Protein AF-A0A7S3XB29-F1 (afdb_monomer)

InterPro domains:
  IPR009080 Aminoacyl-tRNA synthetase, class Ia, anticodon-binding [SSF47323] (55-102)

Solvent-accessible surface area (backbone atoms only — not comparable to full-atom values): 7485 Å² total; per-residue (Å²): 138,87,83,85,81,86,81,81,91,77,79,90,77,78,78,82,73,76,71,83,73,76,70,73,77,79,66,75,81,66,78,77,70,69,93,61,50,79,57,42,70,36,90,88,53,88,50,61,42,56,66,72,46,52,73,68,55,50,52,49,51,54,49,44,45,28,51,27,43,46,23,54,75,70,69,34,57,70,58,26,50,53,38,49,50,52,35,46,72,75,24,32,50,76,40,79,89,78,38,20,33,42,57,49,71,73,80,70,76,76,76,74,80,91,80,132

pLDDT: mean 70.85, std 17.17, range [41.72, 92.81]

Secondary structure (DSSP, 8-state):
-------------------S--------------SS--PEEPTT--SHHHHHS-HHHHHHHHHHHHHHHHHHHTT-HHHHHHHHHHHHHTTEEEETTTTEEEE-------------

Sequence (116 aa):
TAAGVIVDDTAKTYRLVPPPSAAPPARPREPSLPTEHGYTRAEEDDGEAWRAFSADQQATIERLLLERTIAKRTRQFDLADSLRAQLGEAGVIVDDKARAFRVIVKRSVNKEDPSR

Foldseek 3Di:
DDDDDDDDPDDPPDDPPDDPDPDDDPDPPPPPQDPFLQAAADPPAPCPLVVVDDPVLNVVLRVLSSVLSSCVVVVVVVSNVVSQVVCVVSQKHQDPVNSYIYGGPPPPPPPPPPDD

Organism: NCBI:txid141414

Mean predicted aligned error: 15.02 Å

Radius of gyration: 30.12 Å; Cα contacts (8 Å, |Δi|>4): 81; chains: 1; bounding box: 30×79×98 Å

Structure (mmCIF, N/CA/C/O backbone):
data_AF-A0A7S3XB29-F1
#
_entry.id   AF-A0A7S3XB29-F1
#
loop_
_atom_site.group_PDB
_atom_site.id
_atom_site.type_symbol
_atom_site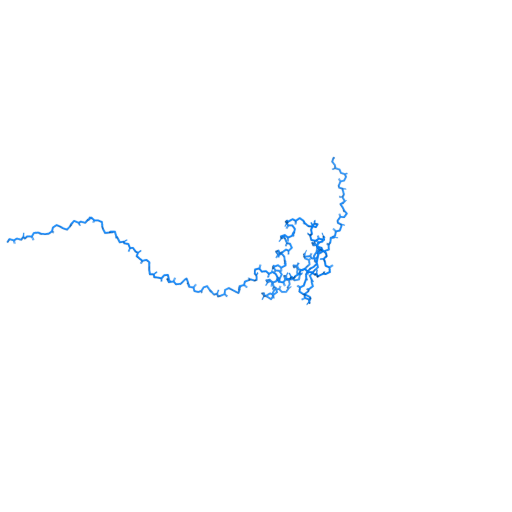.label_atom_id
_atom_site.label_alt_id
_atom_site.label_comp_id
_atom_site.label_asym_id
_atom_site.label_entity_id
_atom_site.label_seq_id
_atom_site.pdbx_PDB_ins_code
_atom_site.Cartn_x
_atom_site.Cartn_y
_atom_site.Cartn_z
_atom_site.occupancy
_atom_site.B_iso_or_equiv
_atom_site.auth_seq_id
_atom_site.auth_comp_id
_atom_site.auth_asym_id
_atom_site.auth_atom_id
_atom_site.pdbx_PDB_model_num
ATOM 1 N N . THR A 1 1 ? 1.971 66.454 64.526 1.00 41.72 1 THR A N 1
ATOM 2 C CA . THR A 1 1 ? 3.117 66.407 63.597 1.00 41.72 1 THR A CA 1
ATOM 3 C C . THR A 1 1 ? 2.976 65.166 62.743 1.00 41.72 1 THR A C 1
ATOM 5 O O . THR A 1 1 ? 3.308 64.088 63.209 1.00 41.72 1 THR A O 1
ATOM 8 N N . ALA A 1 2 ? 2.345 65.276 61.572 1.00 42.19 2 ALA A N 1
ATOM 9 C CA . ALA A 1 2 ? 2.099 64.132 60.692 1.00 42.19 2 ALA A CA 1
ATOM 10 C C . ALA A 1 2 ? 3.236 64.044 59.664 1.00 42.19 2 ALA A C 1
ATOM 12 O O . ALA A 1 2 ? 3.391 64.942 58.839 1.00 42.19 2 ALA A O 1
ATOM 13 N N . ALA A 1 3 ? 4.061 63.002 59.778 1.00 41.75 3 ALA A N 1
ATOM 14 C CA . ALA A 1 3 ? 5.106 62.666 58.820 1.00 41.75 3 ALA A CA 1
ATOM 15 C C . ALA A 1 3 ? 4.480 61.878 57.661 1.00 41.75 3 ALA A C 1
ATOM 17 O O . ALA A 1 3 ? 3.743 60.919 57.885 1.00 41.75 3 ALA A O 1
ATOM 18 N N . GLY A 1 4 ? 4.731 62.339 56.437 1.00 48.25 4 GLY A N 1
ATOM 19 C CA . GLY A 1 4 ? 4.204 61.744 55.216 1.00 48.25 4 GLY A CA 1
ATOM 20 C C . GLY A 1 4 ? 4.920 60.463 54.799 1.00 48.25 4 GLY A C 1
ATOM 21 O O . GLY A 1 4 ? 5.998 60.145 55.292 1.00 48.25 4 GLY A O 1
ATOM 22 N N . VAL A 1 5 ? 4.334 59.782 53.818 1.00 44.78 5 VAL A N 1
ATOM 23 C CA . VAL A 1 5 ? 5.042 58.888 52.901 1.00 44.78 5 VAL A CA 1
ATOM 24 C C . VAL A 1 5 ? 4.432 59.110 51.520 1.00 44.78 5 VAL A C 1
ATOM 26 O O . VAL A 1 5 ? 3.251 58.849 51.304 1.00 44.78 5 VAL A O 1
ATOM 29 N N . ILE A 1 6 ? 5.241 59.633 50.602 1.00 54.75 6 ILE A N 1
ATOM 30 C CA . ILE A 1 6 ? 4.970 59.623 49.165 1.00 54.75 6 ILE A CA 1
ATOM 31 C C . ILE A 1 6 ? 5.508 58.277 48.674 1.00 54.75 6 ILE A C 1
ATOM 33 O O . ILE A 1 6 ? 6.698 58.010 48.829 1.00 54.75 6 ILE A O 1
ATOM 37 N N . VAL A 1 7 ? 4.636 57.407 48.161 1.00 51.72 7 VAL A N 1
ATOM 38 C CA . VAL A 1 7 ? 5.050 56.143 47.536 1.00 51.72 7 VAL A CA 1
ATOM 39 C C . VAL A 1 7 ? 5.179 56.386 46.039 1.00 51.72 7 VAL A C 1
ATOM 41 O O . VAL A 1 7 ? 4.194 56.670 45.364 1.00 51.72 7 VAL A O 1
ATOM 44 N N . ASP A 1 8 ? 6.415 56.306 45.563 1.00 46.12 8 ASP A N 1
ATOM 45 C CA . ASP A 1 8 ? 6.804 56.381 44.160 1.00 46.12 8 ASP A CA 1
ATOM 46 C C . ASP A 1 8 ? 6.312 55.123 43.415 1.00 46.12 8 ASP A C 1
ATOM 48 O O . ASP A 1 8 ? 6.732 54.002 43.713 1.00 46.12 8 ASP A O 1
ATOM 52 N N . ASP A 1 9 ? 5.366 55.297 42.486 1.00 55.62 9 ASP A N 1
ATOM 53 C CA . ASP A 1 9 ? 4.886 54.247 41.580 1.00 55.62 9 ASP A CA 1
ATOM 54 C C . ASP A 1 9 ? 5.813 54.180 40.363 1.00 55.62 9 ASP A C 1
ATOM 56 O O . ASP A 1 9 ? 5.489 54.667 39.283 1.00 55.62 9 ASP A O 1
ATOM 60 N N . THR A 1 10 ? 6.999 53.594 40.535 1.00 55.22 10 THR A N 1
ATOM 61 C CA . THR A 1 10 ? 7.887 53.325 39.401 1.00 55.22 10 THR A CA 1
ATOM 62 C C . THR A 1 10 ? 8.192 51.832 39.308 1.00 55.22 10 THR A C 1
ATOM 64 O O . THR A 1 10 ? 8.937 51.257 40.095 1.00 55.22 10 THR A O 1
ATOM 67 N N . ALA A 1 11 ? 7.587 51.219 38.285 1.00 51.28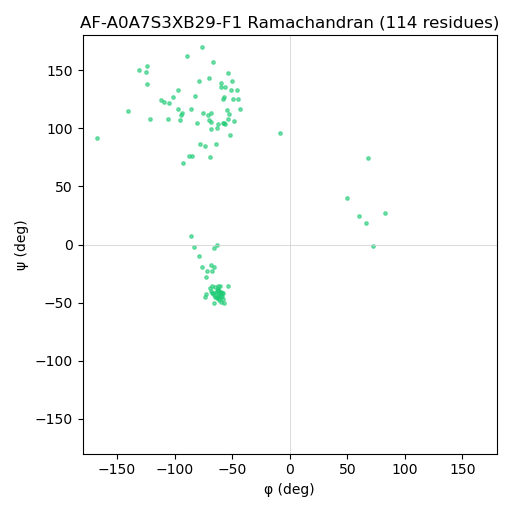 11 ALA A N 1
ATOM 68 C CA . ALA A 1 11 ? 7.867 49.896 37.726 1.00 51.28 11 ALA A CA 1
ATOM 69 C C . ALA A 1 11 ? 7.535 48.665 38.596 1.00 51.28 11 ALA A C 1
ATOM 71 O O . ALA A 1 11 ? 8.408 47.897 39.010 1.00 51.28 11 ALA A O 1
ATOM 72 N N . LYS A 1 12 ? 6.239 48.345 38.708 1.00 44.12 12 LYS A N 1
ATOM 73 C CA . LYS A 1 12 ? 5.781 46.969 38.980 1.00 44.12 12 LYS A CA 1
ATOM 74 C C . LYS A 1 12 ? 6.035 46.068 37.767 1.00 44.12 12 LYS A C 1
ATOM 76 O O . LYS A 1 12 ? 5.118 45.707 37.031 1.00 44.12 12 LYS A O 1
ATOM 81 N N . THR A 1 13 ? 7.290 45.688 37.552 1.00 46.75 13 THR A N 1
ATOM 82 C CA . THR A 1 13 ? 7.632 44.657 36.566 1.00 46.75 13 THR A CA 1
ATOM 83 C C . THR A 1 13 ? 7.319 43.295 37.176 1.00 46.75 13 THR A C 1
ATOM 85 O O . THR A 1 13 ? 8.163 42.661 37.805 1.00 46.75 13 THR A O 1
ATOM 88 N N . TYR A 1 14 ? 6.074 42.844 37.036 1.00 46.91 14 TYR A N 1
ATOM 89 C CA . TYR A 1 14 ? 5.713 41.470 37.363 1.00 46.91 14 TYR A CA 1
ATOM 90 C C . TYR A 1 14 ? 6.322 40.539 36.314 1.00 46.91 14 TYR A C 1
ATOM 92 O O . TYR A 1 14 ? 5.900 40.518 35.159 1.00 46.91 14 TYR A O 1
ATOM 100 N N . ARG A 1 15 ? 7.308 39.731 36.711 1.00 56.50 15 ARG A N 1
ATOM 101 C CA . ARG A 1 15 ? 7.704 38.560 35.929 1.00 56.50 15 ARG A CA 1
ATOM 102 C C . ARG A 1 15 ? 6.721 37.440 36.248 1.00 56.50 15 ARG A C 1
ATOM 104 O O . ARG A 1 15 ? 6.801 36.830 37.310 1.00 56.50 15 ARG A O 1
ATOM 111 N N . LEU A 1 16 ? 5.799 37.169 35.329 1.00 46.84 16 LEU A N 1
ATOM 112 C CA . LEU A 1 16 ? 5.019 35.934 35.343 1.00 46.84 16 LEU A CA 1
ATOM 113 C C . LEU A 1 16 ? 5.995 34.764 35.174 1.00 46.84 16 LEU A C 1
ATOM 115 O O . LEU A 1 16 ? 6.519 34.531 34.087 1.00 46.84 16 LEU A O 1
ATOM 119 N N . VAL A 1 17 ? 6.280 34.055 36.264 1.00 50.38 17 VAL A N 1
ATOM 120 C CA . VAL A 1 17 ? 6.864 32.716 36.187 1.00 50.38 17 VAL A CA 1
ATOM 121 C C . VAL A 1 17 ? 5.708 31.803 35.776 1.00 50.38 17 VAL A C 1
ATOM 123 O O . VAL A 1 17 ? 4.744 31.704 36.540 1.00 50.38 17 VAL A O 1
ATOM 126 N N . PRO A 1 18 ? 5.715 31.196 34.575 1.00 48.41 18 PRO A N 1
ATOM 127 C CA . PRO A 1 18 ? 4.664 30.256 34.220 1.00 48.41 18 PRO A CA 1
ATOM 128 C C . PRO A 1 18 ? 4.689 29.101 35.235 1.00 48.41 18 PRO A C 1
ATOM 130 O O . PRO A 1 18 ? 5.782 28.657 35.605 1.00 48.41 18 PRO A O 1
ATOM 133 N N . PRO A 1 19 ? 3.530 28.604 35.708 1.00 49.22 19 PRO A N 1
ATOM 134 C CA . PRO A 1 19 ? 3.510 27.357 36.466 1.00 49.22 19 PRO A CA 1
ATOM 135 C C . PRO A 1 19 ? 4.216 26.272 35.635 1.00 49.22 19 PRO A C 1
ATOM 137 O O . PRO A 1 19 ? 4.158 26.347 34.401 1.00 49.22 19 PRO A O 1
ATOM 140 N N . PRO A 1 20 ? 4.901 25.289 36.256 1.00 47.50 20 PRO A N 1
ATOM 141 C CA . PRO A 1 20 ? 5.507 24.195 35.510 1.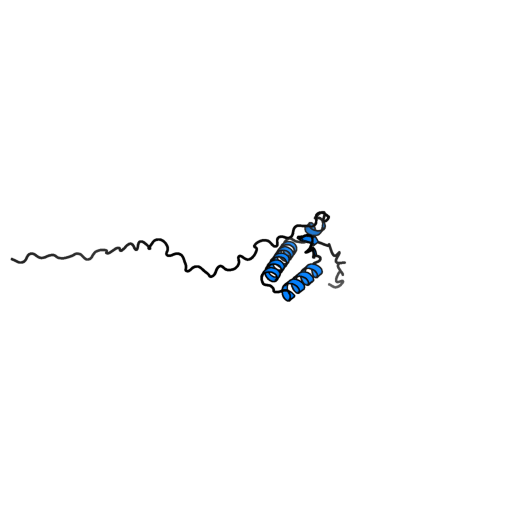00 47.50 20 PRO A CA 1
ATOM 142 C C . PRO A 1 20 ? 4.417 23.586 34.638 1.00 47.50 20 PRO A C 1
ATOM 144 O O . PRO A 1 20 ? 3.427 23.086 35.164 1.00 47.50 20 PRO A O 1
ATOM 147 N N . SER A 1 21 ? 4.597 23.773 33.328 1.00 49.06 21 SER A N 1
ATOM 148 C CA . SER A 1 21 ? 3.754 23.344 32.220 1.00 49.06 21 SER A CA 1
ATOM 149 C C . SER A 1 21 ? 2.631 22.420 32.681 1.00 49.06 21 SER A C 1
ATOM 151 O O . SER A 1 21 ? 2.848 21.221 32.867 1.00 49.06 21 SER A O 1
ATOM 153 N N . ALA A 1 22 ? 1.441 22.986 32.917 1.00 48.50 22 ALA A N 1
ATOM 154 C CA . ALA A 1 22 ? 0.237 22.177 32.965 1.00 48.50 22 ALA A CA 1
ATOM 155 C C . ALA A 1 22 ? 0.238 21.409 31.645 1.00 48.50 22 ALA A C 1
ATOM 157 O O . ALA A 1 22 ? 0.128 22.018 30.578 1.00 48.50 22 ALA A O 1
ATOM 158 N N . ALA A 1 23 ? 0.511 20.105 31.728 1.00 48.16 23 ALA A N 1
ATOM 159 C CA . ALA A 1 23 ? 0.576 19.240 30.571 1.00 48.16 23 ALA A CA 1
ATOM 160 C C . ALA A 1 23 ? -0.649 19.544 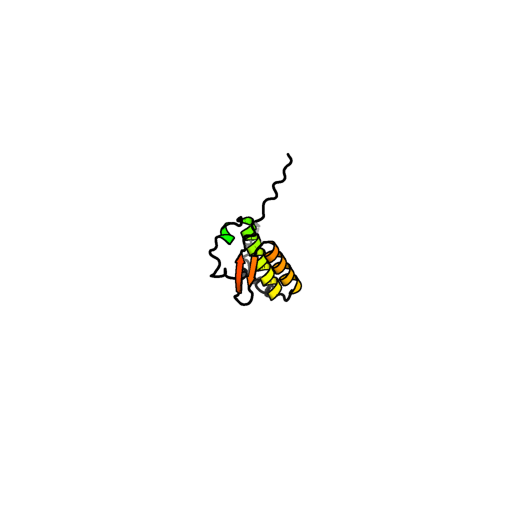29.696 1.00 48.16 23 ALA A C 1
ATOM 162 O O . ALA A 1 23 ? -1.751 19.676 30.245 1.00 48.16 23 ALA A O 1
ATOM 163 N N . PRO A 1 24 ? -0.484 19.715 28.370 1.00 53.66 24 PRO A N 1
ATOM 164 C CA . PRO A 1 24 ? -1.631 19.918 27.495 1.00 53.66 24 PRO A CA 1
ATOM 165 C C . PRO A 1 24 ? -2.650 18.813 27.798 1.00 53.66 24 PRO A C 1
ATOM 167 O O . PRO A 1 24 ? -2.214 17.685 28.069 1.00 53.66 24 PRO A O 1
ATOM 170 N N . PRO A 1 25 ? -3.968 19.105 27.808 1.00 53.47 25 PRO A N 1
ATOM 171 C CA . PRO A 1 25 ? -4.968 18.081 28.081 1.00 53.47 25 PRO A CA 1
ATOM 172 C C . PRO A 1 25 ? -4.630 16.900 27.188 1.00 53.47 25 PRO A C 1
ATOM 174 O O . PRO A 1 25 ? -4.401 17.102 25.992 1.00 53.47 25 PRO A O 1
ATOM 177 N N . ALA A 1 26 ? -4.462 15.721 27.796 1.00 49.69 26 ALA A N 1
ATOM 178 C CA . ALA A 1 26 ? -4.067 14.520 27.085 1.00 49.69 26 ALA A CA 1
ATOM 179 C C . ALA A 1 26 ? -4.967 14.420 25.857 1.00 49.69 26 ALA A C 1
ATOM 181 O O . ALA A 1 26 ? -6.165 14.162 25.989 1.00 49.69 26 ALA A O 1
ATOM 182 N N . ARG A 1 27 ? -4.407 14.711 24.673 1.00 51.25 27 ARG A N 1
ATOM 183 C CA . ARG A 1 27 ? -5.115 14.471 23.420 1.00 51.25 27 ARG A CA 1
ATOM 184 C C . ARG A 1 27 ? -5.572 13.019 23.534 1.00 51.25 27 ARG A C 1
ATOM 186 O O . ARG A 1 27 ? -4.752 12.205 23.992 1.00 51.25 27 ARG A O 1
ATOM 193 N N . PRO A 1 28 ? -6.845 12.681 23.237 1.00 55.12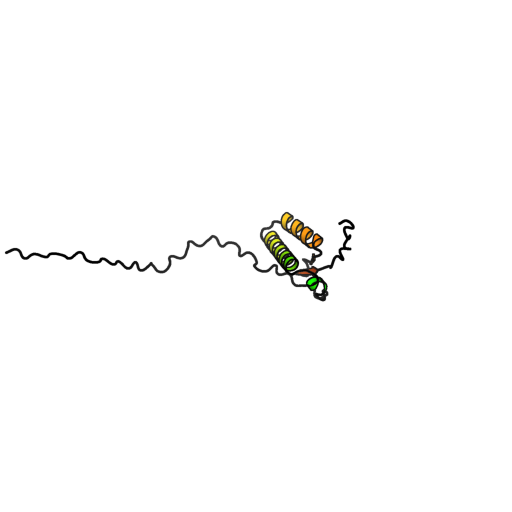 28 PRO A N 1
ATOM 194 C CA . PRO A 1 28 ? -7.228 11.275 23.162 1.00 55.12 28 PRO A CA 1
ATOM 195 C C . PRO A 1 28 ? -6.122 10.598 22.367 1.00 55.12 28 PRO A C 1
ATOM 197 O O . PRO A 1 28 ? -5.741 11.164 21.347 1.00 55.12 28 PRO A O 1
ATOM 200 N N . ARG A 1 29 ? -5.498 9.540 22.913 1.00 51.72 29 ARG A N 1
ATOM 201 C CA . ARG A 1 29 ? -4.337 8.888 22.292 1.00 51.72 29 ARG A CA 1
ATOM 202 C C . ARG A 1 29 ? -4.729 8.568 20.856 1.00 51.72 29 ARG A C 1
ATOM 204 O O . ARG A 1 29 ? -5.391 7.560 20.623 1.00 51.72 29 ARG A O 1
ATOM 211 N N . GLU A 1 30 ? -4.393 9.460 19.926 1.00 48.19 30 GLU A N 1
ATOM 212 C CA . GLU A 1 30 ? -4.629 9.238 18.516 1.00 48.19 30 GLU A CA 1
ATOM 213 C C . GLU A 1 30 ? -3.861 7.954 18.236 1.00 48.19 30 GLU A C 1
ATOM 215 O O . GLU A 1 30 ? -2.697 7.852 18.652 1.00 48.19 30 GLU A O 1
ATOM 220 N N . PRO A 1 31 ? -4.511 6.916 17.684 1.00 54.72 31 PRO A N 1
ATOM 221 C CA . PRO A 1 31 ? -3.804 5.690 17.375 1.00 54.72 31 PRO A CA 1
ATOM 222 C C . PRO A 1 31 ? -2.636 6.108 16.493 1.00 54.72 31 PRO A C 1
ATOM 224 O O . PRO A 1 31 ? -2.861 6.676 15.427 1.00 54.72 31 PRO A O 1
ATOM 227 N N . SER A 1 32 ? -1.408 5.922 16.981 1.00 56.62 32 SER A N 1
ATOM 228 C CA . SER A 1 32 ? -0.214 6.378 16.284 1.00 56.62 32 SER A CA 1
ATOM 229 C C . SER A 1 32 ? -0.215 5.727 14.911 1.00 56.62 32 SER A C 1
ATOM 231 O O . SER A 1 32 ? -0.013 4.513 14.764 1.00 56.62 32 SER A O 1
ATOM 233 N N . LEU A 1 33 ? -0.559 6.532 13.902 1.00 56.12 33 LEU A N 1
ATOM 234 C CA . LEU A 1 33 ? -0.573 6.071 12.531 1.00 56.12 33 LEU A CA 1
ATOM 235 C C . LEU A 1 33 ? 0.834 5.542 12.241 1.00 56.12 33 LEU A C 1
ATOM 237 O O . LEU A 1 33 ? 1.817 6.135 12.691 1.00 56.12 33 LEU A O 1
ATOM 241 N N . PRO A 1 34 ? 0.947 4.378 11.589 1.00 61.78 34 PRO A N 1
ATOM 242 C CA . PRO A 1 34 ? 2.250 3.866 11.216 1.00 61.78 34 PRO A CA 1
ATOM 243 C C . PRO A 1 34 ? 2.942 4.922 10.350 1.00 61.78 34 PRO A C 1
ATOM 245 O O . PRO A 1 34 ? 2.347 5.385 9.385 1.00 61.78 34 PRO A O 1
ATOM 248 N N . THR A 1 35 ? 4.161 5.316 10.722 1.00 64.94 35 THR A N 1
ATOM 249 C CA . THR A 1 35 ? 5.026 6.185 9.903 1.00 64.94 35 THR A CA 1
ATOM 250 C C . THR A 1 35 ? 5.649 5.406 8.744 1.00 64.94 35 THR A C 1
ATOM 252 O O . THR A 1 35 ? 6.055 5.990 7.748 1.00 64.94 35 THR A O 1
ATOM 255 N N . GLU A 1 36 ? 5.679 4.077 8.857 1.00 72.25 36 GLU A N 1
ATOM 256 C CA . GLU A 1 36 ? 6.228 3.166 7.861 1.00 72.25 36 GLU A CA 1
ATOM 257 C C . GLU A 1 36 ? 5.174 2.140 7.445 1.00 72.25 36 GLU A C 1
ATOM 259 O O . GLU A 1 36 ? 4.454 1.585 8.281 1.00 72.25 36 GLU A O 1
ATOM 264 N N . HIS A 1 37 ? 5.096 1.846 6.148 1.00 76.69 37 HIS A N 1
ATOM 265 C CA . HIS A 1 37 ? 4.140 0.876 5.608 1.00 76.69 37 HIS A CA 1
ATOM 266 C C . HIS A 1 37 ? 4.459 -0.569 6.028 1.00 76.69 37 HIS A C 1
ATOM 268 O O . HIS A 1 37 ? 3.593 -1.440 5.968 1.00 76.69 37 HIS A O 1
ATOM 274 N N . GLY A 1 38 ? 5.687 -0.835 6.491 1.00 77.75 38 GLY A N 1
ATOM 275 C CA . GLY A 1 38 ? 6.089 -2.132 7.043 1.00 77.75 38 GLY A CA 1
ATOM 276 C C . GLY A 1 38 ? 6.105 -3.272 6.021 1.00 77.75 38 GLY A C 1
ATOM 277 O O . GLY A 1 38 ? 6.054 -4.433 6.424 1.00 77.75 38 GLY A O 1
ATOM 278 N N . TYR A 1 39 ? 6.144 -2.933 4.728 1.00 81.75 39 TYR A N 1
ATOM 279 C CA . TYR A 1 39 ? 6.409 -3.880 3.645 1.00 81.75 39 TYR A CA 1
ATOM 280 C C . TYR A 1 39 ? 7.884 -3.800 3.282 1.00 81.75 39 TYR A C 1
ATOM 282 O O . TYR A 1 39 ? 8.409 -2.704 3.100 1.00 81.75 39 TYR A O 1
ATOM 290 N N . THR A 1 40 ? 8.538 -4.943 3.150 1.00 82.88 40 THR A N 1
ATOM 291 C CA . THR A 1 40 ? 9.896 -5.019 2.607 1.00 82.88 40 THR A CA 1
ATOM 292 C C . THR A 1 40 ? 9.843 -5.183 1.091 1.00 82.88 40 THR A C 1
ATOM 294 O O . THR A 1 40 ? 8.806 -5.537 0.531 1.00 82.88 40 THR A O 1
ATOM 297 N N . ARG A 1 41 ? 10.944 -4.921 0.385 1.00 78.31 41 ARG A N 1
ATOM 298 C CA . ARG A 1 41 ? 11.027 -5.353 -1.017 1.00 78.31 41 ARG A CA 1
ATOM 299 C C . ARG A 1 41 ? 11.131 -6.871 -1.066 1.00 78.31 41 ARG A C 1
ATOM 301 O O . ARG A 1 41 ? 11.750 -7.463 -0.183 1.00 78.31 41 ARG A O 1
ATOM 308 N N . ALA A 1 42 ? 10.494 -7.489 -2.055 1.00 78.56 42 ALA A N 1
ATOM 309 C CA . ALA A 1 42 ? 10.648 -8.921 -2.281 1.00 78.56 42 ALA A CA 1
ATOM 310 C C . ALA A 1 42 ? 12.127 -9.239 -2.559 1.00 78.56 42 ALA A C 1
ATOM 312 O O . ALA A 1 42 ? 12.763 -8.529 -3.330 1.00 78.56 42 ALA A O 1
ATOM 313 N N . GLU A 1 43 ? 12.668 -10.293 -1.945 1.00 67.50 43 GLU A N 1
ATOM 314 C CA . GLU A 1 43 ? 14.088 -10.660 -2.102 1.00 67.50 43 GLU A CA 1
ATOM 315 C C . GLU A 1 43 ? 14.438 -11.106 -3.530 1.00 67.50 43 GLU A C 1
ATOM 317 O O . GLU A 1 43 ? 15.596 -11.074 -3.928 1.00 67.50 43 GLU A O 1
ATOM 322 N N . GLU A 1 44 ? 13.423 -11.483 -4.309 1.00 65.25 44 GLU A N 1
ATOM 323 C CA . GLU A 1 44 ? 13.522 -11.838 -5.728 1.00 65.25 44 GLU A CA 1
ATOM 324 C C . GLU A 1 44 ? 13.503 -10.609 -6.662 1.00 65.25 44 GLU A C 1
ATOM 326 O O . GLU A 1 44 ? 13.562 -10.761 -7.879 1.00 65.25 44 GLU A O 1
ATOM 331 N N . ASP A 1 45 ? 13.355 -9.395 -6.121 1.00 68.06 45 ASP A N 1
ATOM 332 C CA . ASP A 1 45 ? 13.399 -8.144 -6.881 1.00 68.06 45 ASP A CA 1
ATOM 333 C C . ASP A 1 45 ? 14.825 -7.575 -6.821 1.00 68.06 45 ASP A C 1
ATOM 335 O O . ASP A 1 45 ? 15.249 -7.029 -5.802 1.00 68.06 45 ASP A O 1
ATOM 339 N N . ASP A 1 46 ? 15.567 -7.656 -7.930 1.00 60.69 46 ASP A N 1
ATOM 340 C CA . ASP A 1 46 ? 16.929 -7.104 -8.050 1.00 60.69 46 ASP A CA 1
ATOM 341 C C . ASP A 1 46 ? 16.989 -5.562 -7.908 1.00 60.69 46 ASP A C 1
ATOM 343 O O . ASP A 1 46 ? 18.052 -4.942 -8.009 1.00 60.69 46 ASP A O 1
ATOM 347 N N . GLY A 1 47 ? 15.849 -4.889 -7.707 1.00 66.19 47 GLY A N 1
ATOM 348 C CA . GLY A 1 47 ? 15.755 -3.441 -7.535 1.00 66.19 47 GLY A CA 1
ATOM 349 C C . GLY A 1 47 ? 15.989 -2.641 -8.817 1.00 66.19 47 GLY A C 1
ATOM 350 O O . GLY A 1 47 ? 15.890 -1.411 -8.790 1.00 66.19 47 GLY A O 1
ATOM 351 N N . GLU A 1 48 ? 16.272 -3.302 -9.941 1.00 71.50 48 GLU A N 1
ATOM 352 C CA . GLU A 1 48 ? 16.374 -2.671 -11.260 1.00 71.50 48 GLU A CA 1
ATOM 353 C C . GLU A 1 48 ? 15.046 -2.013 -11.636 1.00 71.50 48 GLU A C 1
ATOM 355 O O . GLU A 1 48 ? 15.010 -0.860 -12.072 1.00 71.50 48 GLU A O 1
ATOM 360 N N . ALA A 1 49 ? 13.943 -2.705 -11.341 1.00 77.38 49 ALA A N 1
ATOM 361 C CA . ALA A 1 49 ? 12.617 -2.181 -11.575 1.00 77.38 49 ALA A CA 1
ATOM 362 C C . ALA A 1 49 ? 12.345 -0.928 -10.749 1.00 77.38 49 ALA A C 1
ATOM 364 O O . ALA A 1 49 ? 11.908 0.072 -11.302 1.00 77.38 49 ALA A O 1
ATOM 365 N N . TRP A 1 50 ? 12.677 -0.941 -9.456 1.00 79.25 50 TRP A N 1
ATOM 366 C CA . TRP A 1 50 ? 12.544 0.231 -8.591 1.00 79.25 50 TRP A CA 1
ATOM 367 C C . TRP A 1 50 ? 13.352 1.435 -9.094 1.00 79.25 50 TRP A C 1
ATOM 369 O O . TRP A 1 50 ? 12.864 2.565 -9.078 1.00 79.25 50 TRP A O 1
ATOM 379 N N . ARG A 1 51 ? 14.584 1.203 -9.562 1.00 79.44 51 ARG A N 1
ATOM 380 C CA . ARG A 1 51 ? 15.468 2.258 -10.084 1.00 79.44 51 ARG A CA 1
ATOM 381 C C . ARG A 1 51 ? 14.976 2.882 -11.387 1.00 79.44 51 ARG A C 1
ATOM 383 O O . ARG A 1 51 ? 15.357 4.013 -11.672 1.00 79.44 51 ARG A O 1
ATOM 390 N N . ALA A 1 52 ? 14.143 2.177 -12.149 1.00 81.06 52 ALA A N 1
ATOM 391 C CA . ALA A 1 52 ? 13.529 2.717 -13.357 1.00 81.06 52 ALA A CA 1
ATOM 392 C C . ALA A 1 52 ? 12.447 3.772 -13.056 1.00 81.06 52 ALA A C 1
ATOM 394 O O . ALA A 1 52 ? 12.155 4.608 -13.909 1.00 81.06 52 ALA A O 1
ATOM 395 N N . PHE A 1 53 ? 11.860 3.757 -11.854 1.00 79.00 53 PHE A N 1
ATOM 396 C CA . PHE A 1 53 ? 10.889 4.766 -11.435 1.00 79.00 53 PHE A CA 1
ATOM 397 C C . PHE A 1 53 ? 11.597 6.052 -11.016 1.00 79.00 53 PHE A C 1
ATOM 399 O O . PHE A 1 53 ? 12.616 6.031 -10.323 1.00 79.00 53 PHE A O 1
ATOM 406 N N . SER A 1 54 ? 11.011 7.187 -11.387 1.00 84.19 54 SER A N 1
ATOM 407 C CA . SER A 1 54 ? 11.470 8.504 -10.942 1.00 84.19 54 SER A CA 1
ATOM 408 C C . SER A 1 54 ? 11.248 8.687 -9.438 1.00 84.19 54 SER A C 1
ATOM 410 O O . SER A 1 54 ? 10.353 8.068 -8.862 1.00 84.19 54 SER A O 1
ATOM 412 N N . ALA A 1 55 ? 12.005 9.585 -8.799 1.00 82.44 55 ALA A N 1
ATOM 413 C CA . ALA A 1 55 ? 11.887 9.859 -7.360 1.00 82.44 55 ALA A CA 1
ATOM 414 C C . ALA A 1 55 ? 10.452 10.218 -6.919 1.00 82.44 55 ALA A C 1
ATOM 416 O O . ALA A 1 55 ? 10.012 9.809 -5.849 1.00 82.44 55 ALA A O 1
ATOM 417 N N . ASP A 1 56 ? 9.704 10.928 -7.766 1.00 82.00 56 ASP A N 1
ATOM 418 C CA . ASP A 1 56 ? 8.297 11.268 -7.520 1.00 82.00 56 ASP A CA 1
ATOM 419 C C . ASP A 1 56 ? 7.377 10.034 -7.537 1.00 82.00 56 ASP A C 1
ATOM 421 O O . ASP A 1 56 ? 6.535 9.849 -6.657 1.00 82.00 56 ASP A O 1
ATOM 425 N N . GLN A 1 57 ? 7.599 9.121 -8.485 1.00 82.44 57 GLN A N 1
ATOM 426 C CA . GLN A 1 57 ? 6.838 7.877 -8.553 1.00 82.44 57 GLN A CA 1
ATOM 427 C C . GLN A 1 57 ? 7.173 6.963 -7.372 1.00 82.44 57 GLN A C 1
ATOM 429 O O . GLN A 1 57 ? 6.274 6.373 -6.779 1.00 82.44 57 GLN A O 1
ATOM 434 N N . GLN A 1 58 ? 8.451 6.889 -6.992 1.00 85.44 58 GLN A N 1
ATOM 435 C CA . GLN A 1 58 ? 8.892 6.181 -5.792 1.00 85.44 58 GLN A CA 1
ATOM 436 C C . GLN A 1 58 ? 8.188 6.740 -4.547 1.00 85.44 58 GLN A C 1
ATOM 438 O O . GLN A 1 58 ? 7.562 5.984 -3.811 1.00 85.44 58 GLN A O 1
ATOM 443 N N . ALA A 1 59 ? 8.188 8.064 -4.359 1.00 86.19 59 ALA A N 1
ATOM 444 C CA . ALA A 1 59 ? 7.489 8.713 -3.249 1.00 86.19 59 ALA A CA 1
ATOM 445 C C . ALA A 1 59 ? 5.971 8.454 -3.266 1.00 86.19 59 ALA A C 1
ATOM 447 O O . ALA A 1 59 ? 5.355 8.286 -2.212 1.00 86.19 59 ALA A O 1
ATOM 448 N N . THR A 1 60 ? 5.367 8.389 -4.453 1.00 87.56 60 THR A N 1
ATOM 449 C CA . THR A 1 60 ? 3.949 8.051 -4.625 1.00 87.56 60 THR A CA 1
ATOM 450 C C . THR A 1 60 ? 3.660 6.615 -4.185 1.00 87.56 60 THR A C 1
ATOM 452 O O . THR A 1 60 ? 2.713 6.387 -3.435 1.00 87.56 60 THR A O 1
ATOM 455 N N . ILE A 1 61 ? 4.492 5.649 -4.583 1.00 88.25 61 ILE A N 1
ATOM 456 C CA . ILE A 1 61 ? 4.353 4.238 -4.187 1.00 88.25 61 ILE A CA 1
ATOM 457 C C . ILE A 1 61 ? 4.463 4.088 -2.666 1.00 88.25 61 ILE A C 1
ATOM 459 O O . ILE A 1 61 ? 3.618 3.437 -2.050 1.00 88.25 61 ILE A O 1
ATOM 463 N N . GLU A 1 62 ? 5.457 4.733 -2.054 1.00 86.94 62 GLU A N 1
ATOM 464 C CA . GLU A 1 62 ? 5.662 4.735 -0.600 1.00 86.94 62 GLU A CA 1
ATOM 465 C C . GLU A 1 62 ? 4.435 5.295 0.138 1.00 86.94 62 GLU A C 1
ATOM 467 O O . GLU A 1 62 ? 3.951 4.693 1.102 1.00 86.94 62 GLU A O 1
ATOM 472 N N . ARG A 1 63 ? 3.867 6.409 -0.352 1.00 88.38 63 ARG A N 1
ATOM 473 C CA . ARG A 1 63 ? 2.627 6.983 0.198 1.00 88.38 63 ARG A CA 1
ATOM 474 C C . ARG A 1 63 ? 1.445 6.031 0.074 1.00 88.38 63 ARG A C 1
ATOM 476 O O . ARG A 1 63 ? 0.773 5.789 1.071 1.00 88.38 63 ARG A O 1
ATOM 483 N N . LEU A 1 64 ? 1.223 5.438 -1.097 1.00 89.81 64 LEU A N 1
ATOM 484 C CA . LEU A 1 64 ? 0.113 4.507 -1.317 1.00 89.81 64 LEU A CA 1
ATOM 485 C C . LEU A 1 64 ? 0.217 3.260 -0.422 1.00 89.81 64 LEU A C 1
ATOM 487 O O . LEU A 1 64 ? -0.787 2.794 0.125 1.00 89.81 64 LEU A O 1
ATOM 491 N N . LEU A 1 65 ? 1.428 2.729 -0.222 1.00 88.44 65 LEU A N 1
ATOM 492 C CA . LEU A 1 65 ? 1.680 1.623 0.708 1.00 88.44 65 LEU A CA 1
ATOM 493 C C . LEU A 1 65 ? 1.368 2.022 2.159 1.00 88.44 65 LEU A C 1
ATOM 495 O O . LEU A 1 65 ? 0.779 1.235 2.915 1.00 88.44 65 LEU A O 1
ATOM 499 N N . LEU A 1 66 ? 1.730 3.246 2.549 1.00 88.75 66 LEU A N 1
ATOM 500 C CA . LEU A 1 66 ? 1.455 3.788 3.877 1.00 88.75 66 LEU A CA 1
ATOM 501 C C . LEU A 1 66 ? -0.046 3.969 4.108 1.00 88.75 66 LEU A C 1
ATOM 503 O O . LEU A 1 66 ? -0.589 3.453 5.088 1.00 88.75 66 LEU A O 1
ATOM 507 N N . GLU A 1 67 ? -0.728 4.624 3.172 1.00 89.81 67 GLU A N 1
ATOM 508 C CA . GLU A 1 67 ? -2.174 4.839 3.203 1.00 89.81 67 GLU A CA 1
ATOM 509 C C . GLU A 1 67 ? -2.926 3.512 3.267 1.00 89.81 67 GLU A C 1
ATOM 511 O O . GLU A 1 67 ? -3.836 3.358 4.082 1.00 89.81 67 GLU A O 1
ATOM 516 N N . ARG A 1 68 ? -2.491 2.497 2.508 1.00 89.88 68 ARG A N 1
ATOM 517 C CA . ARG A 1 68 ? -3.097 1.159 2.568 1.00 89.88 68 ARG A CA 1
ATOM 518 C C . ARG A 1 68 ? -2.938 0.542 3.955 1.00 89.88 68 ARG A C 1
ATOM 520 O O . ARG A 1 68 ? -3.856 -0.104 4.461 1.00 89.88 68 ARG A O 1
ATOM 527 N N . THR A 1 69 ? -1.786 0.736 4.591 1.00 86.81 69 THR A N 1
ATOM 528 C CA . THR A 1 69 ? -1.514 0.224 5.942 1.00 86.81 69 THR A CA 1
ATOM 529 C C . THR A 1 69 ? -2.401 0.906 6.983 1.00 86.81 69 THR A C 1
ATOM 531 O O . THR A 1 69 ? -2.964 0.238 7.856 1.00 86.81 69 THR A O 1
ATOM 534 N N . ILE A 1 70 ? -2.589 2.220 6.855 1.00 86.62 70 ILE A N 1
ATOM 535 C CA . ILE A 1 70 ? -3.515 3.005 7.676 1.00 86.62 70 ILE A CA 1
ATOM 536 C C . ILE A 1 70 ? -4.960 2.539 7.455 1.00 86.62 70 ILE A C 1
ATOM 538 O O . ILE A 1 70 ? -5.681 2.296 8.425 1.00 86.62 70 ILE A O 1
ATOM 542 N N . ALA A 1 71 ? -5.371 2.338 6.203 1.00 88.19 71 ALA A N 1
ATOM 543 C CA . ALA A 1 71 ? -6.699 1.855 5.837 1.00 88.19 71 ALA A CA 1
ATOM 544 C C . ALA A 1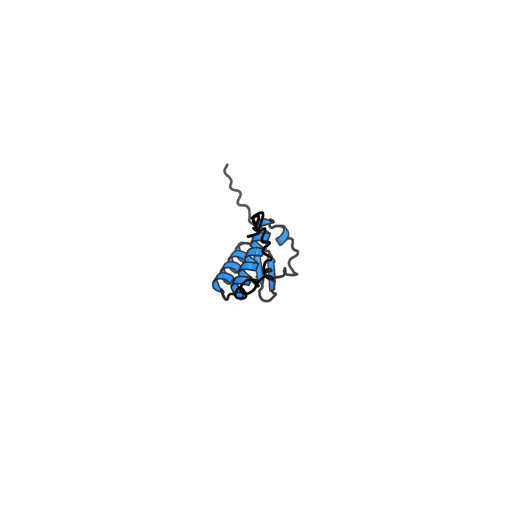 71 ? -6.994 0.490 6.481 1.00 88.19 71 ALA A C 1
ATOM 546 O O . ALA A 1 71 ? -8.010 0.320 7.156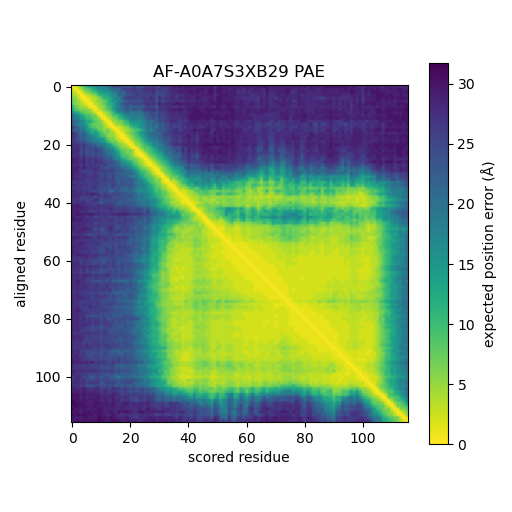 1.00 88.19 71 ALA A O 1
ATOM 547 N N . LYS A 1 72 ? -6.050 -0.460 6.395 1.00 84.62 72 LYS A N 1
ATOM 548 C CA . LYS A 1 72 ? -6.166 -1.767 7.067 1.00 84.62 72 LYS A CA 1
ATOM 549 C C . LYS A 1 72 ? -6.280 -1.629 8.588 1.00 84.62 72 LYS A C 1
ATOM 551 O O . LYS A 1 72 ? -7.109 -2.303 9.195 1.00 84.62 72 LYS A O 1
ATOM 556 N N . ARG A 1 73 ? -5.480 -0.756 9.217 1.00 83.69 73 ARG A N 1
ATOM 557 C CA . ARG A 1 73 ? -5.542 -0.512 10.673 1.00 83.69 73 ARG A CA 1
ATOM 558 C C . ARG A 1 73 ? -6.862 0.113 11.114 1.00 83.69 73 ARG A C 1
ATOM 560 O O . ARG A 1 73 ? -7.372 -0.231 12.175 1.00 83.69 73 ARG A O 1
ATOM 567 N N . THR A 1 74 ? -7.420 0.994 10.293 1.00 87.44 74 THR A N 1
ATOM 568 C CA . THR A 1 74 ? -8.700 1.670 10.545 1.00 87.44 74 THR A CA 1
ATOM 569 C C . THR A 1 74 ? -9.913 0.852 10.092 1.00 87.44 74 THR A C 1
ATOM 571 O O . THR A 1 74 ? -11.034 1.341 10.177 1.00 87.44 74 THR A O 1
ATOM 574 N N . ARG A 1 75 ? -9.713 -0.411 9.669 1.00 89.06 75 ARG A N 1
ATOM 575 C CA . ARG A 1 75 ? -10.755 -1.328 9.160 1.00 89.06 75 ARG A CA 1
ATOM 576 C C . ARG A 1 75 ? -11.488 -0.806 7.914 1.00 89.06 75 ARG A C 1
ATOM 578 O O . ARG A 1 75 ? -12.606 -1.224 7.634 1.00 89.06 75 ARG A O 1
ATOM 585 N N . GLN A 1 76 ? -10.844 0.071 7.149 1.00 89.06 76 GLN A N 1
ATOM 586 C CA . GLN A 1 76 ? -11.328 0.567 5.862 1.00 89.06 76 GLN A CA 1
ATOM 587 C C . GLN A 1 76 ? -10.867 -0.371 4.741 1.00 89.06 76 GLN A C 1
ATOM 589 O O . GLN A 1 76 ? -9.900 -0.093 4.028 1.00 89.06 76 GLN A O 1
ATOM 594 N N . PHE A 1 77 ? -11.520 -1.527 4.625 1.00 87.38 77 PHE A N 1
ATOM 595 C CA . PHE A 1 77 ? -11.112 -2.568 3.678 1.00 87.38 77 PHE A CA 1
ATOM 596 C C . PHE A 1 77 ? -11.348 -2.169 2.217 1.00 87.38 77 PHE A C 1
ATOM 598 O O . PHE A 1 77 ? -10.480 -2.428 1.389 1.00 87.38 77 PHE A O 1
ATOM 605 N N . ASP A 1 78 ? -12.438 -1.461 1.916 1.00 90.62 78 ASP A N 1
ATOM 606 C CA . ASP A 1 78 ? -12.733 -0.942 0.571 1.00 90.62 78 ASP A CA 1
ATOM 607 C C . ASP A 1 78 ? -11.658 0.040 0.082 1.00 90.62 78 ASP A C 1
ATOM 609 O O . ASP A 1 78 ? -11.182 -0.032 -1.054 1.00 90.62 78 ASP A O 1
ATOM 613 N N . LEU A 1 79 ? -11.214 0.930 0.978 1.00 90.00 79 LEU A N 1
ATOM 614 C CA . LEU A 1 79 ? -10.129 1.868 0.698 1.00 90.00 79 LEU A CA 1
ATOM 615 C C . LEU A 1 79 ? -8.807 1.119 0.487 1.00 90.00 79 LEU A C 1
ATOM 617 O O . LEU A 1 79 ? -8.070 1.408 -0.451 1.00 90.00 79 LEU A O 1
ATOM 621 N N . ALA A 1 80 ? -8.515 0.127 1.333 1.00 87.62 80 ALA A N 1
ATOM 622 C CA . ALA A 1 80 ? -7.307 -0.684 1.214 1.00 87.62 80 ALA A CA 1
ATOM 623 C C . ALA A 1 80 ? -7.249 -1.475 -0.106 1.00 87.62 80 ALA A C 1
ATOM 625 O O . ALA A 1 80 ? -6.159 -1.639 -0.663 1.00 87.62 80 ALA A O 1
ATOM 626 N N . ASP A 1 81 ? -8.392 -1.959 -0.599 1.00 90.12 81 ASP A N 1
ATOM 627 C CA . ASP A 1 81 ? -8.485 -2.653 -1.885 1.00 90.12 81 ASP A CA 1
ATOM 628 C C . ASP A 1 81 ? -8.328 -1.680 -3.062 1.00 90.12 81 ASP A C 1
ATOM 630 O O . ASP A 1 81 ? -7.518 -1.918 -3.958 1.00 90.12 81 ASP A O 1
ATOM 634 N N . SER A 1 82 ? -8.961 -0.505 -2.986 1.00 92.81 82 SER A N 1
ATOM 635 C CA . SER A 1 82 ? -8.793 0.565 -3.982 1.00 92.81 82 SER A CA 1
ATOM 636 C C . SER A 1 82 ? -7.338 1.041 -4.085 1.00 92.81 82 SER A C 1
ATOM 638 O O . SER A 1 82 ? -6.817 1.258 -5.178 1.00 92.81 82 SER A O 1
ATOM 640 N N . LEU A 1 83 ? -6.640 1.177 -2.955 1.00 91.88 83 LEU A N 1
ATOM 641 C CA . LEU A 1 83 ? -5.214 1.523 -2.918 1.00 91.88 83 LEU A CA 1
ATOM 642 C C . LEU A 1 83 ? -4.338 0.400 -3.488 1.00 91.88 83 LEU A C 1
ATOM 644 O O . LEU A 1 83 ? -3.355 0.667 -4.174 1.00 91.88 83 LEU A O 1
ATOM 648 N N . ARG A 1 84 ? -4.706 -0.866 -3.257 1.00 89.69 84 ARG A N 1
ATOM 649 C CA . ARG A 1 84 ? -4.028 -2.014 -3.874 1.00 89.69 84 ARG A CA 1
ATOM 650 C C . ARG A 1 84 ? -4.197 -2.016 -5.395 1.00 89.69 84 ARG A C 1
ATOM 652 O O . ARG A 1 84 ? -3.229 -2.304 -6.094 1.00 89.69 84 ARG A O 1
ATOM 659 N N . ALA A 1 85 ? -5.384 -1.688 -5.899 1.00 90.81 85 ALA A N 1
ATOM 660 C CA . ALA A 1 85 ? -5.628 -1.561 -7.332 1.00 90.81 85 ALA A CA 1
ATOM 661 C C . ALA A 1 85 ? -4.779 -0.435 -7.947 1.00 90.81 85 ALA A C 1
ATOM 663 O O . ALA A 1 85 ? -4.106 -0.668 -8.946 1.00 90.81 85 ALA A O 1
ATOM 664 N N . GLN A 1 86 ? -4.713 0.733 -7.297 1.00 90.12 86 GLN A N 1
ATOM 665 C CA . GLN A 1 86 ? -3.863 1.856 -7.724 1.00 90.12 86 GLN A CA 1
ATOM 666 C C . GLN A 1 86 ? -2.371 1.500 -7.745 1.00 90.12 86 GLN A C 1
ATOM 668 O O . GLN A 1 86 ? -1.662 1.841 -8.690 1.00 90.12 86 GLN A O 1
ATOM 673 N N . LEU A 1 87 ? -1.892 0.764 -6.738 1.00 89.62 87 LEU A N 1
ATOM 674 C CA . LEU A 1 87 ? -0.534 0.218 -6.741 1.00 89.62 87 LEU A CA 1
ATOM 675 C C . LEU A 1 87 ? -0.323 -0.714 -7.943 1.00 89.62 87 LEU A C 1
ATOM 677 O O . LEU A 1 87 ? 0.663 -0.571 -8.658 1.00 89.62 87 LEU A O 1
ATOM 681 N N . GLY A 1 88 ? -1.274 -1.608 -8.227 1.00 87.69 88 GLY A N 1
ATOM 682 C CA . GLY A 1 88 ? -1.220 -2.506 -9.385 1.00 87.69 88 GLY A CA 1
ATOM 683 C C . GLY A 1 88 ? -1.213 -1.781 -10.736 1.00 87.69 88 GLY A C 1
ATOM 684 O O . GLY A 1 88 ? -0.478 -2.178 -11.649 1.00 87.69 88 GLY A O 1
ATOM 685 N N . GLU A 1 89 ? -1.981 -0.700 -10.865 1.00 87.31 89 GLU A N 1
ATOM 686 C CA . GLU A 1 89 ? -1.985 0.203 -12.025 1.00 87.31 89 GLU A CA 1
ATOM 687 C C . GLU A 1 89 ? -0.595 0.812 -12.231 1.00 87.31 89 GLU A C 1
ATOM 689 O O . GLU A 1 89 ? -0.016 0.658 -13.311 1.00 87.31 89 GLU A O 1
ATOM 694 N N . ALA A 1 90 ? -0.003 1.348 -11.155 1.00 82.81 90 ALA A N 1
ATOM 695 C CA . ALA A 1 90 ? 1.354 1.898 -11.116 1.00 82.81 90 ALA A CA 1
ATOM 696 C C . ALA A 1 90 ? 2.470 0.854 -11.326 1.00 82.81 90 ALA A C 1
ATOM 698 O O . ALA A 1 90 ? 3.643 1.211 -11.388 1.00 82.81 90 ALA A O 1
ATOM 699 N N . GLY A 1 91 ? 2.126 -0.432 -11.456 1.00 87.75 91 GLY A N 1
ATOM 700 C CA . GLY A 1 91 ? 3.096 -1.506 -11.648 1.00 87.75 91 GLY A CA 1
ATOM 701 C C . GLY A 1 91 ? 3.713 -2.002 -10.343 1.00 87.75 91 GLY A C 1
ATOM 702 O O . GLY A 1 91 ? 4.818 -2.518 -10.346 1.00 87.75 91 GLY A O 1
ATOM 703 N N . VAL A 1 92 ? 3.019 -1.881 -9.219 1.00 88.50 92 VAL A N 1
ATOM 704 C CA . VAL A 1 92 ? 3.459 -2.397 -7.921 1.00 88.50 92 VAL A CA 1
ATOM 705 C C . VAL A 1 92 ? 2.554 -3.538 -7.491 1.00 88.50 92 VAL A C 1
ATOM 707 O O . VAL A 1 92 ? 1.336 -3.402 -7.388 1.00 88.50 92 VAL A O 1
ATOM 710 N N . ILE A 1 93 ? 3.160 -4.685 -7.209 1.00 88.62 93 ILE A N 1
ATOM 711 C CA . ILE A 1 93 ? 2.460 -5.860 -6.702 1.00 88.62 93 ILE A CA 1
ATOM 712 C C . ILE A 1 93 ? 2.780 -5.987 -5.219 1.00 88.62 93 ILE A C 1
ATOM 714 O O . ILE A 1 93 ? 3.940 -6.117 -4.836 1.00 88.62 93 ILE A O 1
ATOM 718 N N . VAL A 1 94 ? 1.738 -5.974 -4.391 1.00 88.38 94 VAL A N 1
ATOM 719 C CA . VAL A 1 94 ? 1.852 -6.170 -2.942 1.00 88.38 94 VAL A CA 1
ATOM 720 C C . VAL A 1 94 ? 1.455 -7.594 -2.582 1.00 88.38 94 VAL A C 1
ATOM 722 O O . VAL A 1 94 ? 0.345 -8.030 -2.905 1.00 88.38 94 VAL A O 1
ATOM 725 N N . ASP A 1 95 ? 2.337 -8.279 -1.862 1.00 86.75 95 ASP A N 1
ATOM 726 C CA . ASP A 1 95 ? 2.088 -9.579 -1.258 1.00 86.75 95 ASP A CA 1
ATOM 727 C C . ASP A 1 95 ? 1.902 -9.435 0.260 1.00 86.75 95 ASP A C 1
ATOM 729 O O . ASP A 1 95 ? 2.829 -9.152 1.022 1.00 86.75 95 ASP A O 1
ATOM 733 N N . ASP A 1 96 ? 0.660 -9.604 0.712 1.00 84.19 96 ASP A N 1
ATOM 734 C CA . ASP A 1 96 ? 0.302 -9.452 2.126 1.00 84.19 96 ASP A CA 1
ATOM 735 C C . ASP A 1 96 ? 0.815 -10.615 2.988 1.00 84.19 96 ASP A C 1
ATOM 737 O O . ASP A 1 96 ? 1.083 -10.420 4.173 1.00 84.19 96 ASP A O 1
ATOM 741 N N . LYS A 1 97 ? 0.974 -11.812 2.400 1.00 82.00 97 LYS A N 1
ATOM 742 C CA . LYS A 1 97 ? 1.445 -13.008 3.114 1.00 82.00 97 LYS A CA 1
ATOM 743 C C . LYS A 1 97 ? 2.935 -12.906 3.409 1.00 82.00 97 LYS A C 1
ATOM 745 O O . LYS A 1 97 ? 3.347 -13.165 4.535 1.00 82.00 97 LYS A O 1
ATOM 750 N N . ALA A 1 98 ? 3.717 -12.495 2.415 1.00 81.56 98 ALA A N 1
ATOM 751 C CA . ALA A 1 98 ? 5.148 -12.253 2.549 1.00 81.56 98 ALA A CA 1
ATOM 752 C C . ALA A 1 98 ? 5.464 -10.904 3.217 1.00 81.56 98 ALA A C 1
ATOM 754 O O . ALA A 1 98 ? 6.615 -10.653 3.556 1.00 81.56 98 ALA A O 1
ATOM 755 N N . ARG A 1 99 ? 4.457 -10.031 3.402 1.00 83.88 99 ARG A N 1
ATOM 756 C CA . ARG A 1 99 ? 4.633 -8.626 3.816 1.00 83.88 99 ARG A CA 1
ATOM 757 C C . ARG A 1 99 ? 5.681 -7.929 2.946 1.00 83.88 99 ARG A C 1
ATOM 759 O O . ARG A 1 99 ? 6.474 -7.129 3.433 1.00 83.88 99 ARG A O 1
ATOM 766 N N . ALA A 1 100 ? 5.642 -8.227 1.652 1.00 86.06 100 ALA A N 1
ATOM 767 C CA . ALA A 1 100 ? 6.590 -7.728 0.678 1.00 86.06 100 ALA A CA 1
ATOM 768 C C . ALA A 1 100 ? 5.872 -7.007 -0.466 1.00 86.06 100 ALA A C 1
ATOM 770 O O . ALA A 1 100 ? 4.713 -7.292 -0.771 1.00 86.06 100 ALA A O 1
ATOM 771 N N . PHE A 1 101 ? 6.556 -6.074 -1.117 1.00 88.44 101 PHE A N 1
ATOM 772 C CA . PHE A 1 101 ? 6.121 -5.499 -2.384 1.00 88.44 101 PHE A CA 1
ATOM 773 C C . PHE A 1 101 ? 7.216 -5.657 -3.433 1.00 88.44 101 PHE A C 1
ATOM 775 O O . PHE A 1 101 ? 8.406 -5.662 -3.119 1.00 88.44 101 PHE A O 1
ATOM 782 N N . ARG A 1 102 ? 6.803 -5.797 -4.687 1.00 85.25 102 ARG A N 1
ATOM 783 C CA . ARG A 1 102 ? 7.702 -5.840 -5.838 1.00 85.25 102 ARG A CA 1
ATOM 784 C C . ARG A 1 102 ? 7.213 -4.892 -6.907 1.00 85.25 102 ARG A C 1
ATOM 786 O O . ARG A 1 102 ? 6.004 -4.666 -7.037 1.00 85.25 102 ARG A O 1
ATOM 793 N N . VAL A 1 103 ? 8.145 -4.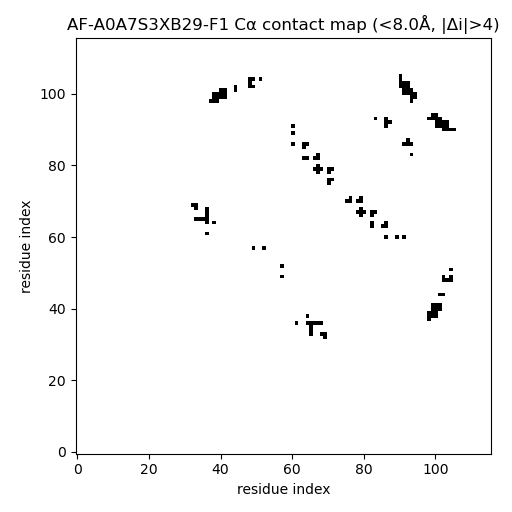362 -7.676 1.00 86.69 103 VAL A N 1
ATOM 794 C CA . VAL A 1 103 ? 7.821 -3.405 -8.722 1.00 86.69 103 VAL A CA 1
ATOM 795 C C . VAL A 1 103 ? 8.018 -4.087 -10.064 1.00 86.69 103 VAL A C 1
ATOM 797 O O . VAL A 1 103 ? 9.075 -4.613 -10.373 1.00 86.69 103 VAL A O 1
ATOM 800 N N . ILE A 1 104 ? 6.964 -4.111 -10.866 1.00 83.12 104 ILE A N 1
ATOM 801 C CA . ILE A 1 104 ? 6.998 -4.587 -12.238 1.00 83.12 104 ILE A CA 1
ATOM 802 C C . ILE A 1 104 ? 7.141 -3.381 -13.159 1.00 83.12 104 ILE A C 1
ATOM 804 O O . ILE A 1 104 ? 6.266 -2.516 -13.233 1.00 83.12 104 ILE A O 1
ATOM 808 N N . VAL A 1 105 ? 8.251 -3.322 -13.894 1.00 74.44 105 VAL A N 1
ATOM 809 C CA . VAL A 1 105 ? 8.411 -2.319 -14.947 1.00 74.44 105 VAL A CA 1
ATOM 810 C C . VAL A 1 105 ? 7.427 -2.673 -16.049 1.00 74.44 105 VAL A C 1
ATOM 812 O O . VAL A 1 105 ? 7.669 -3.561 -16.868 1.00 74.44 105 VAL A O 1
ATOM 815 N N . LYS A 1 106 ? 6.281 -1.996 -16.076 1.00 67.12 106 LYS A N 1
ATOM 816 C CA . LYS A 1 106 ? 5.438 -2.031 -17.263 1.00 67.12 106 LYS A CA 1
ATOM 817 C C . LYS A 1 106 ? 6.205 -1.249 -18.308 1.00 67.12 106 LYS A C 1
ATOM 819 O O . LYS A 1 106 ? 6.358 -0.037 -18.196 1.00 67.12 106 LYS A O 1
ATOM 824 N N . ARG A 1 107 ? 6.766 -1.962 -19.283 1.00 58.78 107 ARG A N 1
ATOM 825 C CA . ARG A 1 107 ? 7.373 -1.347 -20.458 1.00 58.78 107 ARG A CA 1
ATOM 826 C C . ARG A 1 107 ? 6.236 -0.649 -21.199 1.00 58.78 107 ARG A C 1
ATOM 828 O O . ARG A 1 107 ? 5.571 -1.252 -22.037 1.00 58.78 107 ARG A O 1
ATOM 835 N N . SER A 1 108 ? 5.949 0.588 -20.810 1.00 51.09 108 SER A N 1
ATOM 836 C CA . SER A 1 108 ? 5.043 1.457 -21.536 1.00 51.09 108 SER A CA 1
ATOM 837 C C . SER A 1 108 ? 5.705 1.664 -22.882 1.00 51.09 108 SER A C 1
ATOM 839 O O . SER A 1 108 ? 6.686 2.394 -22.995 1.00 51.09 108 SER A O 1
ATOM 841 N N . VAL A 1 109 ? 5.235 0.925 -23.884 1.00 52.44 109 VAL A N 1
ATOM 842 C CA . VAL A 1 109 ? 5.559 1.209 -25.273 1.00 52.44 109 VAL A CA 1
ATOM 843 C C . VAL A 1 109 ? 5.092 2.641 -25.474 1.00 52.44 109 VAL A C 1
ATOM 845 O O . VAL A 1 109 ? 3.890 2.903 -25.460 1.00 52.44 109 VAL A O 1
ATOM 848 N N . ASN A 1 110 ? 6.045 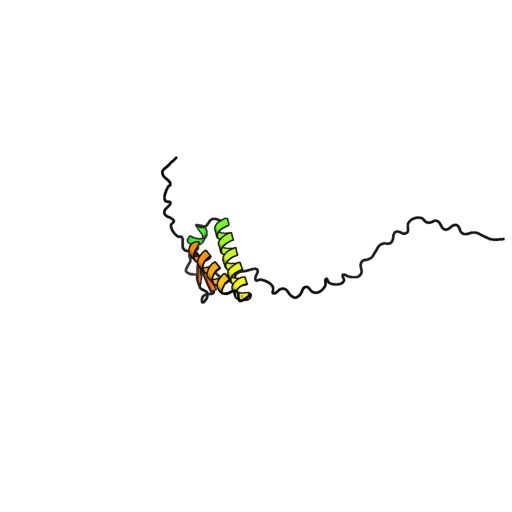3.571 -25.520 1.00 51.75 110 ASN A N 1
ATOM 849 C CA . ASN A 1 110 ? 5.789 4.965 -25.813 1.00 51.75 110 ASN A CA 1
ATOM 850 C C . ASN A 1 110 ? 5.081 4.966 -27.165 1.00 51.75 110 ASN A C 1
ATOM 852 O O . ASN A 1 110 ? 5.701 4.696 -28.191 1.00 51.75 110 ASN A O 1
ATOM 856 N N . LYS A 1 111 ? 3.763 5.163 -27.169 1.00 44.22 111 LYS A N 1
ATOM 857 C CA . LYS A 1 111 ? 3.057 5.476 -28.399 1.00 44.22 111 LYS A CA 1
ATOM 858 C C . LYS A 1 111 ? 3.450 6.918 -28.672 1.00 44.22 111 LYS A C 1
ATOM 860 O O . LYS A 1 111 ? 2.817 7.832 -28.159 1.00 44.22 111 LYS A O 1
ATOM 865 N N . GLU A 1 112 ? 4.599 7.076 -29.329 1.00 49.81 112 GLU A N 1
ATOM 866 C CA . GLU A 1 112 ? 5.064 8.339 -29.886 1.00 49.81 112 GLU A CA 1
ATOM 867 C C . GLU A 1 112 ? 3.861 8.988 -30.558 1.00 49.81 112 GLU A C 1
ATOM 869 O O . GLU A 1 112 ? 3.262 8.395 -31.453 1.00 49.81 112 GLU A O 1
ATOM 874 N N . ASP A 1 113 ? 3.455 10.144 -30.044 1.00 52.97 113 ASP A N 1
ATOM 875 C CA . ASP A 1 113 ? 2.475 11.008 -30.680 1.00 52.97 113 ASP A CA 1
ATOM 876 C C . ASP A 1 113 ? 3.146 11.562 -31.947 1.00 52.97 113 ASP A C 1
ATOM 878 O O . ASP A 1 113 ? 4.073 12.370 -31.831 1.00 52.97 113 ASP A O 1
ATOM 882 N N . PRO A 1 114 ? 2.794 11.098 -33.163 1.00 58.25 114 PRO A N 1
ATOM 883 C CA . PRO A 1 114 ? 3.439 11.573 -34.366 1.00 58.25 114 PRO A CA 1
ATOM 884 C C . PRO A 1 114 ? 2.615 12.743 -34.898 1.00 58.25 114 PRO A C 1
ATOM 886 O O . PRO A 1 114 ? 1.928 12.585 -35.904 1.00 58.25 114 PRO A O 1
ATOM 889 N N . SER A 1 115 ? 2.614 13.893 -34.218 1.00 52.97 115 SER A N 1
ATOM 890 C CA . SER A 1 115 ? 2.192 15.170 -34.817 1.00 52.97 115 SER A CA 1
ATOM 891 C C . SER A 1 115 ? 2.552 16.383 -33.956 1.00 52.97 115 SER A C 1
ATOM 893 O O . SER A 1 115 ? 1.728 16.877 -33.186 1.00 52.97 115 SER A O 1
ATOM 895 N N . ARG A 1 116 ? 3.734 16.961 -34.201 1.00 42.97 116 ARG A N 1
ATOM 896 C CA . ARG A 1 116 ? 3.854 18.421 -34.295 1.00 42.97 116 ARG A CA 1
ATOM 897 C C . ARG A 1 116 ? 5.031 18.865 -35.151 1.00 42.97 116 ARG A C 1
ATOM 899 O O . ARG A 1 116 ? 6.114 18.264 -35.009 1.00 42.97 116 ARG A O 1
#